Protein AF-A0A523NSG8-F1 (afdb_monomer_lite)

Structure (mmCIF, N/CA/C/O backbone):
data_AF-A0A523NSG8-F1
#
_entry.id   AF-A0A523NSG8-F1
#
loop_
_atom_site.group_PDB
_atom_site.id
_atom_site.type_symbol
_atom_site.label_atom_id
_atom_site.label_alt_id
_atom_site.label_comp_id
_atom_site.label_asym_id
_atom_site.label_entity_id
_atom_site.label_seq_id
_atom_site.pdbx_PDB_ins_code
_atom_site.Cartn_x
_atom_site.Cartn_y
_atom_site.Cartn_z
_atom_site.occupancy
_atom_site.B_iso_or_equiv
_atom_site.auth_seq_id
_atom_site.auth_comp_id
_atom_site.auth_asym_id
_atom_site.auth_atom_id
_atom_site.pdbx_PDB_model_num
ATOM 1 N N . MET A 1 1 ? 16.606 29.442 -51.523 1.00 53.53 1 MET A N 1
ATOM 2 C CA . MET A 1 1 ? 15.775 29.152 -50.327 1.00 53.53 1 MET A CA 1
ATOM 3 C C . MET A 1 1 ? 15.076 27.777 -50.385 1.00 53.53 1 MET A C 1
ATOM 5 O O . MET A 1 1 ? 13.975 27.641 -49.880 1.00 53.53 1 MET A O 1
ATOM 9 N N . ARG A 1 2 ? 15.683 26.734 -50.980 1.00 54.50 2 ARG A N 1
ATOM 10 C CA . ARG A 1 2 ? 15.064 25.390 -51.111 1.00 54.50 2 ARG A CA 1
ATOM 11 C C . ARG A 1 2 ? 15.822 24.292 -50.346 1.00 54.50 2 ARG A C 1
ATOM 13 O O . ARG A 1 2 ? 15.229 23.298 -49.958 1.00 54.50 2 ARG A O 1
ATOM 20 N N . HIS A 1 3 ? 17.107 24.517 -50.061 1.00 47.53 3 HIS A N 1
ATOM 21 C CA . HIS A 1 3 ? 17.978 23.580 -49.338 1.00 47.53 3 HIS A CA 1
ATOM 22 C C . HIS A 1 3 ? 17.916 23.723 -47.807 1.00 47.53 3 HIS A C 1
ATOM 24 O O . HIS A 1 3 ? 18.230 22.777 -47.092 1.00 47.53 3 HIS A O 1
ATOM 30 N N . LEU A 1 4 ? 17.457 24.875 -47.300 1.00 48.91 4 LEU A N 1
ATOM 31 C CA . LEU A 1 4 ? 17.388 25.156 -45.860 1.00 48.91 4 LEU A CA 1
ATOM 32 C C . LEU A 1 4 ? 16.287 24.340 -45.151 1.00 48.91 4 LEU A C 1
ATOM 34 O O . LEU A 1 4 ? 16.472 23.924 -44.016 1.00 48.91 4 LEU A O 1
ATOM 38 N N . ASN A 1 5 ? 15.189 24.038 -45.856 1.00 53.97 5 ASN A N 1
ATOM 39 C CA . ASN A 1 5 ? 14.047 23.281 -45.322 1.00 53.97 5 ASN A CA 1
ATOM 40 C C . ASN A 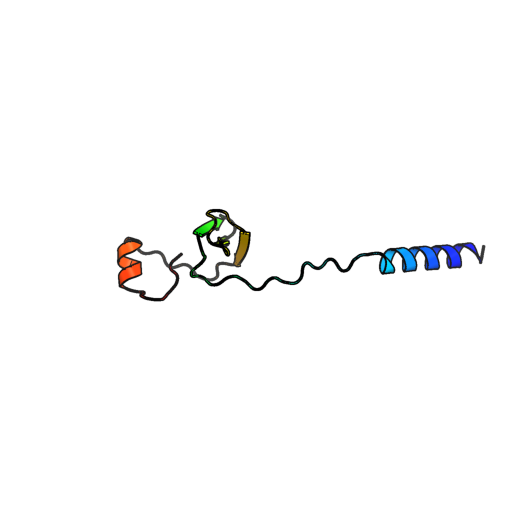1 5 ? 14.292 21.761 -45.282 1.00 53.97 5 ASN A C 1
ATOM 42 O O . ASN A 1 5 ? 13.649 21.036 -44.527 1.00 53.97 5 ASN A O 1
ATOM 46 N N . PHE A 1 6 ? 15.213 21.268 -46.116 1.00 56.75 6 PHE A N 1
ATOM 47 C CA . PHE A 1 6 ? 15.565 19.849 -46.171 1.00 56.75 6 PHE A CA 1
ATOM 48 C C . PHE A 1 6 ? 16.514 19.476 -45.027 1.00 56.75 6 PHE A C 1
ATOM 50 O O . PHE A 1 6 ? 16.312 18.471 -44.353 1.00 56.75 6 PHE A O 1
ATOM 57 N N . LEU A 1 7 ? 17.497 20.341 -44.750 1.00 53.03 7 LEU A N 1
ATOM 58 C CA . LEU A 1 7 ? 18.425 20.165 -43.634 1.00 53.03 7 LEU A CA 1
ATOM 59 C C . LEU A 1 7 ? 17.706 20.236 -42.283 1.00 53.03 7 LEU A C 1
ATOM 61 O O . LEU A 1 7 ? 17.941 19.377 -41.446 1.00 53.03 7 LEU A O 1
ATOM 65 N N . SER A 1 8 ? 16.772 21.174 -42.092 1.00 57.94 8 SER A N 1
ATOM 66 C CA . SER A 1 8 ? 16.001 21.276 -40.844 1.00 57.94 8 SER A CA 1
ATOM 67 C C . SER A 1 8 ? 15.104 20.061 -40.583 1.00 57.94 8 SER A C 1
ATOM 69 O O . SER A 1 8 ? 14.941 19.654 -39.433 1.00 57.94 8 SER A O 1
ATOM 71 N N . SER A 1 9 ? 14.580 19.441 -41.643 1.00 56.62 9 SER A N 1
ATOM 72 C CA . SER A 1 9 ? 13.768 18.224 -41.548 1.00 56.62 9 SER A CA 1
ATOM 73 C C . SER A 1 9 ? 14.612 17.001 -41.161 1.00 56.62 9 SER A C 1
ATOM 75 O O . SER A 1 9 ? 14.177 16.183 -40.356 1.00 56.62 9 SER A O 1
ATOM 77 N N . ILE A 1 10 ? 15.849 16.903 -41.664 1.00 59.12 10 ILE A N 1
ATOM 78 C CA . ILE A 1 10 ? 16.803 15.850 -41.278 1.00 59.12 10 ILE A CA 1
ATOM 79 C C . ILE A 1 10 ? 17.224 16.008 -39.812 1.00 59.12 10 ILE A C 1
ATOM 81 O O . ILE A 1 10 ? 17.253 15.022 -39.077 1.00 59.12 10 ILE A O 1
ATOM 85 N N . THR A 1 11 ? 17.488 17.236 -39.354 1.00 58.97 11 THR A N 1
ATOM 86 C CA . THR A 1 11 ? 17.878 17.479 -37.958 1.00 58.97 11 THR A CA 1
ATOM 87 C C . THR A 1 11 ? 16.758 17.117 -36.978 1.00 58.97 11 THR A C 1
ATOM 89 O O . THR A 1 11 ? 17.034 16.529 -35.937 1.00 58.97 11 THR A O 1
ATOM 92 N N . LEU A 1 12 ? 15.493 17.399 -37.316 1.00 54.47 12 LEU A N 1
ATOM 93 C CA . LEU A 1 12 ? 14.349 17.046 -36.467 1.00 54.47 12 LEU A CA 1
ATOM 94 C C . LEU A 1 12 ? 14.148 15.522 -36.363 1.00 54.47 12 LEU A C 1
ATOM 96 O O . LEU A 1 12 ? 13.872 15.011 -35.280 1.00 54.47 12 LEU A O 1
ATOM 100 N N . ILE A 1 13 ? 14.347 14.785 -37.463 1.00 59.66 13 ILE A N 1
ATOM 101 C CA . ILE A 1 13 ? 14.236 13.315 -37.491 1.00 59.66 13 ILE A CA 1
ATOM 102 C C . ILE A 1 13 ? 15.373 12.654 -36.695 1.00 59.66 13 ILE A C 1
ATOM 104 O O . ILE A 1 13 ? 15.121 11.702 -35.957 1.00 59.66 13 ILE A O 1
ATOM 108 N N . LEU A 1 14 ? 16.604 13.176 -36.772 1.00 54.22 14 LEU A N 1
ATOM 109 C CA . LEU A 1 14 ? 17.716 12.659 -35.963 1.00 54.22 14 LEU A CA 1
ATOM 110 C C . LEU A 1 14 ? 17.530 12.913 -34.457 1.00 54.22 14 LEU A C 1
ATOM 112 O O . LEU A 1 14 ? 17.945 12.075 -33.660 1.00 54.22 14 LEU A O 1
ATOM 116 N N . MET A 1 15 ? 16.886 14.015 -34.052 1.00 57.09 15 MET A N 1
ATOM 117 C CA . MET A 1 15 ? 16.586 14.269 -32.634 1.00 57.09 15 MET A CA 1
ATOM 118 C C . MET A 1 15 ? 15.501 13.332 -32.075 1.00 57.09 15 MET A C 1
ATOM 120 O O . MET A 1 15 ? 15.587 12.931 -30.918 1.00 57.09 15 MET A O 1
ATOM 124 N N . LEU A 1 16 ? 14.517 12.935 -32.889 1.00 54.72 16 LEU A N 1
ATOM 125 C CA . LEU A 1 16 ? 13.479 11.967 -32.501 1.00 54.72 16 LEU A CA 1
ATOM 126 C C . LEU A 1 16 ? 13.994 10.519 -32.456 1.00 54.72 16 LEU A C 1
ATOM 128 O O . LEU A 1 16 ? 13.539 9.740 -31.626 1.00 54.72 16 LEU A O 1
ATOM 132 N N . ALA A 1 17 ? 14.956 10.158 -33.311 1.00 56.25 17 ALA A N 1
ATOM 133 C CA . ALA A 1 17 ? 15.558 8.820 -33.333 1.00 56.25 17 ALA A CA 1
ATOM 134 C C . ALA A 1 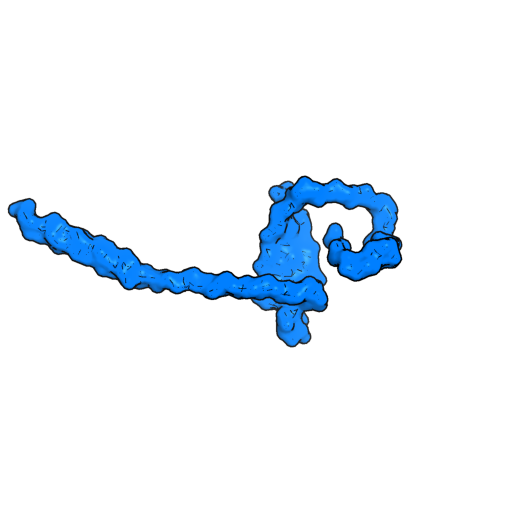17 ? 16.595 8.590 -32.215 1.00 56.25 17 ALA A C 1
ATOM 136 O O . ALA A 1 17 ? 16.931 7.447 -31.912 1.00 56.25 17 AL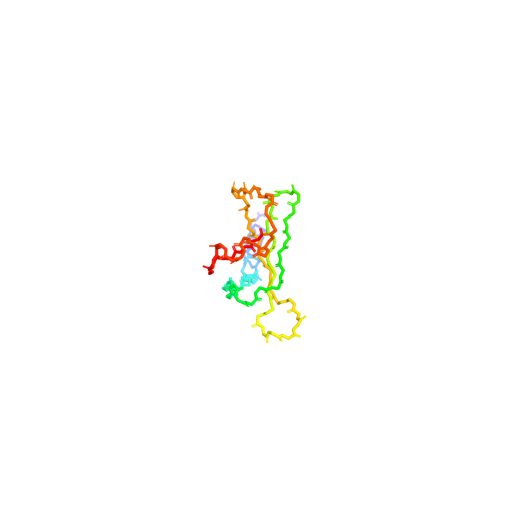A A O 1
ATOM 137 N N . GLY A 1 18 ? 17.115 9.670 -31.622 1.00 51.50 18 GLY A N 1
ATOM 138 C CA . GLY A 1 18 ? 18.087 9.630 -30.529 1.00 51.50 18 GLY A CA 1
ATOM 139 C C . GLY A 1 18 ? 17.473 9.694 -29.132 1.00 51.50 18 GLY A C 1
ATOM 140 O O . GLY A 1 18 ? 18.219 9.610 -28.160 1.00 51.50 18 GLY A O 1
ATOM 141 N N . ALA A 1 19 ? 16.150 9.849 -29.008 1.00 52.28 19 ALA A N 1
ATOM 142 C CA . ALA A 1 19 ? 15.492 9.731 -27.717 1.00 52.28 19 ALA A CA 1
ATOM 143 C C . ALA A 1 19 ? 15.586 8.262 -27.290 1.00 52.28 19 ALA A C 1
ATOM 145 O O . ALA A 1 19 ? 14.975 7.404 -27.937 1.00 52.28 19 ALA A O 1
ATOM 146 N N . PRO A 1 20 ? 16.360 7.926 -26.245 1.00 54.66 20 PRO A N 1
ATOM 147 C CA . PRO A 1 20 ? 16.311 6.577 -25.740 1.00 54.66 20 PRO A CA 1
ATOM 148 C C . PRO A 1 20 ? 14.866 6.339 -25.303 1.00 54.66 20 PRO A C 1
ATOM 150 O O . PRO A 1 20 ? 14.301 7.126 -24.539 1.00 54.66 20 PRO A O 1
ATOM 153 N N . VAL A 1 21 ? 14.258 5.255 -25.784 1.00 56.12 21 VAL A N 1
ATOM 154 C CA . VAL A 1 21 ? 13.070 4.681 -25.148 1.00 56.12 21 VAL A CA 1
ATOM 155 C C . VAL A 1 21 ? 13.541 4.113 -23.805 1.00 56.12 21 VAL A C 1
ATOM 157 O O . VAL A 1 21 ? 13.586 2.912 -23.588 1.00 56.12 21 VAL A O 1
ATOM 160 N N . LEU A 1 22 ? 13.963 4.994 -22.898 1.00 52.50 22 LEU A N 1
ATOM 161 C CA . LEU A 1 22 ? 14.127 4.729 -21.478 1.00 52.50 22 LEU A CA 1
ATOM 162 C C . LEU A 1 22 ? 12.743 4.868 -20.847 1.00 52.50 22 LEU A C 1
ATOM 164 O O . LEU A 1 22 ? 12.523 5.633 -19.915 1.00 52.50 22 LEU A O 1
ATOM 168 N N . GLY A 1 23 ? 11.776 4.121 -21.379 1.00 52.12 23 GLY A N 1
ATOM 169 C CA . GLY A 1 23 ? 10.760 3.606 -20.489 1.00 52.12 23 GLY A CA 1
ATOM 170 C C . GLY A 1 23 ? 11.511 2.612 -19.626 1.00 52.12 23 GLY A C 1
ATOM 171 O O . GLY A 1 23 ? 11.921 1.573 -20.142 1.00 52.12 23 GLY A O 1
ATOM 172 N N . ASN A 1 24 ? 11.763 2.944 -18.355 1.00 58.56 24 ASN A N 1
ATOM 173 C CA . ASN A 1 24 ? 12.106 1.907 -17.388 1.00 58.56 24 ASN A CA 1
ATOM 174 C C . ASN A 1 24 ? 11.127 0.754 -17.639 1.00 58.56 24 ASN A C 1
ATOM 176 O O . ASN A 1 24 ? 9.925 1.036 -17.756 1.00 58.56 24 ASN A O 1
ATOM 180 N N . PRO A 1 25 ? 11.600 -0.494 -17.823 1.00 62.56 25 PRO A N 1
ATOM 181 C CA . PRO A 1 25 ? 10.675 -1.604 -17.967 1.00 62.56 25 PRO A CA 1
ATOM 182 C C . PRO A 1 25 ? 9.706 -1.501 -16.795 1.00 62.56 25 PRO A C 1
ATOM 184 O O . PRO A 1 25 ? 10.155 -1.287 -15.668 1.00 62.56 25 PRO A O 1
ATOM 187 N N . LEU A 1 26 ? 8.400 -1.533 -17.077 1.00 68.38 26 LEU A N 1
ATOM 188 C CA . LEU A 1 26 ? 7.382 -1.492 -16.033 1.00 68.38 26 LEU A CA 1
ATOM 189 C C . LEU A 1 26 ? 7.681 -2.665 -15.102 1.00 68.38 26 LEU A C 1
ATOM 191 O O . LEU A 1 26 ? 7.429 -3.820 -15.444 1.00 68.38 26 LEU A O 1
ATOM 195 N N . GLN A 1 27 ? 8.334 -2.366 -13.983 1.00 75.62 27 GLN A N 1
ATOM 196 C CA . GLN A 1 27 ? 8.704 -3.363 -13.004 1.00 75.62 27 GLN A CA 1
ATOM 197 C C . GLN A 1 27 ? 7.398 -3.868 -12.412 1.00 75.62 27 GLN A C 1
ATOM 199 O O . GLN A 1 27 ? 6.544 -3.076 -12.007 1.00 75.62 27 GLN A O 1
ATOM 204 N N . SER A 1 28 ? 7.215 -5.187 -12.427 1.00 85.81 28 SER A N 1
ATOM 205 C CA . SER A 1 28 ? 6.063 -5.795 -11.778 1.00 85.81 28 SER A CA 1
ATOM 206 C C . SER A 1 28 ? 6.078 -5.422 -10.303 1.00 85.81 28 SER A C 1
ATOM 208 O O . SER A 1 28 ? 7.123 -5.520 -9.657 1.00 85.81 28 SER A O 1
ATOM 210 N N . GLU A 1 29 ? 4.921 -5.028 -9.786 1.00 87.50 29 GLU A N 1
ATOM 211 C CA . GLU A 1 29 ? 4.768 -4.727 -8.371 1.00 87.50 29 GLU A CA 1
ATOM 212 C C . GLU A 1 29 ? 5.185 -5.941 -7.515 1.00 87.50 29 GLU A C 1
ATOM 214 O O . GLU A 1 29 ? 4.792 -7.071 -7.837 1.00 87.50 29 GLU A O 1
ATOM 219 N N . PRO A 1 30 ? 5.994 -5.741 -6.458 1.00 90.25 30 PRO A N 1
ATOM 220 C CA . PRO A 1 30 ? 6.395 -6.822 -5.567 1.00 90.25 30 PRO A CA 1
ATOM 221 C C . PRO A 1 30 ? 5.203 -7.468 -4.836 1.00 90.25 30 PRO A C 1
ATOM 223 O O . PRO A 1 30 ? 4.136 -6.860 -4.705 1.00 90.25 30 PRO A O 1
ATOM 226 N N . PRO A 1 31 ? 5.356 -8.702 -4.323 1.00 89.19 31 PRO A N 1
ATOM 227 C CA . PRO A 1 31 ? 4.329 -9.337 -3.502 1.00 89.19 31 PRO A CA 1
ATOM 228 C C . PRO A 1 31 ? 3.969 -8.489 -2.273 1.00 89.19 31 PRO A C 1
ATOM 230 O O . PRO A 1 31 ? 4.846 -7.947 -1.611 1.00 89.19 31 PRO A O 1
ATOM 233 N N . LEU A 1 32 ? 2.687 -8.450 -1.888 1.00 86.00 32 LEU A N 1
ATOM 234 C CA . LEU A 1 32 ? 2.232 -7.728 -0.683 1.00 86.00 32 LEU A CA 1
ATOM 235 C C . LEU A 1 32 ? 2.935 -8.173 0.608 1.00 86.00 32 LEU A C 1
ATOM 237 O O . LEU A 1 32 ? 3.046 -7.389 1.540 1.00 86.00 32 LEU A O 1
ATOM 241 N N . SER A 1 33 ? 3.453 -9.402 0.663 1.00 86.88 33 SER A N 1
ATOM 242 C CA . SER A 1 33 ? 4.233 -9.889 1.805 1.00 86.88 33 SER A CA 1
ATOM 243 C C . SER A 1 33 ? 5.553 -9.143 2.021 1.00 86.88 33 SER A C 1
ATOM 245 O O . SER A 1 33 ? 6.124 -9.264 3.097 1.00 86.88 33 SER A O 1
ATOM 247 N N . THR A 1 34 ? 6.049 -8.414 1.016 1.00 91.00 34 THR A N 1
ATOM 248 C CA . THR A 1 34 ? 7.267 -7.593 1.106 1.00 91.00 34 THR A CA 1
ATOM 249 C C . THR A 1 34 ? 6.949 -6.113 1.343 1.00 91.00 34 THR A C 1
ATOM 251 O O . THR A 1 34 ? 7.823 -5.258 1.206 1.00 91.00 34 THR A O 1
ATOM 254 N N . GLN A 1 35 ? 5.687 -5.783 1.641 1.00 90.25 35 GLN A N 1
ATOM 255 C CA . GLN A 1 35 ? 5.280 -4.440 2.036 1.00 90.25 35 GLN A C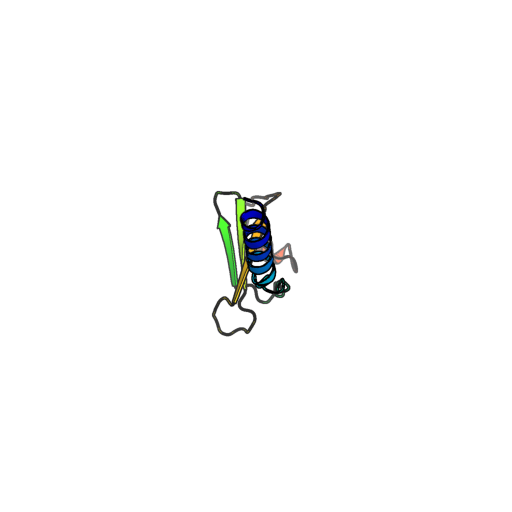A 1
ATOM 256 C C . GLN A 1 35 ? 5.914 -4.074 3.381 1.00 90.25 35 GLN A C 1
ATOM 258 O O . GLN A 1 35 ? 5.916 -4.869 4.319 1.00 90.25 35 GLN A O 1
ATOM 263 N N . VAL A 1 36 ? 6.371 -2.829 3.486 1.00 90.81 36 VAL A N 1
ATOM 264 C CA . VAL A 1 36 ? 6.883 -2.246 4.732 1.00 90.81 36 VAL A CA 1
ATOM 265 C C . VAL A 1 36 ? 5.870 -1.291 5.356 1.00 90.81 36 VAL A C 1
ATOM 267 O O . VAL A 1 36 ? 5.603 -1.363 6.551 1.00 90.81 36 VAL A O 1
ATOM 270 N N . GLU A 1 37 ? 5.298 -0.394 4.553 1.00 89.00 37 GLU A N 1
ATOM 271 C CA . GLU A 1 37 ? 4.457 0.702 5.038 1.00 89.00 37 GLU A CA 1
ATOM 272 C C . GLU A 1 37 ? 3.445 1.129 3.971 1.00 89.00 37 GLU A C 1
ATOM 274 O O . GLU A 1 37 ? 3.599 0.829 2.780 1.00 89.00 37 GLU A O 1
ATOM 279 N N . TRP A 1 38 ? 2.399 1.824 4.409 1.00 88.81 38 TRP A N 1
ATOM 280 C CA . TRP A 1 38 ? 1.500 2.575 3.549 1.00 88.81 38 TRP A CA 1
ATOM 281 C C . TRP A 1 38 ? 1.217 3.958 4.153 1.00 88.81 38 TRP A C 1
ATOM 283 O O . TRP A 1 38 ? 1.201 4.113 5.371 1.00 88.81 38 TRP A O 1
ATOM 293 N N . ASP A 1 39 ? 0.977 4.950 3.298 1.00 89.19 39 ASP A N 1
ATOM 294 C CA . ASP A 1 39 ? 0.587 6.303 3.703 1.00 89.19 39 ASP A CA 1
ATOM 295 C C . ASP A 1 39 ? -0.526 6.830 2.792 1.00 89.19 39 ASP A C 1
ATOM 297 O O . ASP A 1 39 ? -0.428 6.754 1.561 1.00 89.19 39 ASP A O 1
ATOM 301 N N . LEU A 1 40 ? -1.593 7.361 3.392 1.00 87.56 40 LEU A N 1
ATOM 302 C CA . LEU A 1 40 ? -2.695 7.981 2.664 1.00 87.56 40 LEU A CA 1
ATOM 303 C C . LEU A 1 40 ? -2.486 9.493 2.612 1.00 87.56 40 LEU A C 1
ATOM 305 O O . LEU A 1 40 ? -2.736 10.223 3.572 1.00 87.56 40 LEU A O 1
ATOM 309 N N . SER A 1 41 ? -2.095 9.974 1.439 1.00 88.06 41 SER A N 1
ATOM 310 C CA . SER A 1 41 ? -1.915 11.397 1.194 1.00 88.06 41 SER A CA 1
ATOM 311 C C . SER A 1 41 ? -3.261 12.149 1.200 1.00 88.06 41 SER A C 1
ATOM 313 O O . SER A 1 41 ? -4.272 11.614 0.734 1.00 88.06 41 SER A O 1
ATOM 315 N N . PRO A 1 42 ? -3.302 13.433 1.620 1.00 86.88 42 PRO A N 1
ATOM 316 C CA . PRO A 1 42 ? -4.535 14.237 1.656 1.00 86.88 42 PRO A CA 1
ATOM 317 C C . PRO A 1 42 ? -5.255 14.398 0.309 1.00 86.88 42 PRO A C 1
ATOM 319 O O . PRO A 1 42 ? -6.415 14.797 0.265 1.00 86.88 42 PRO A O 1
ATOM 322 N N . ASN A 1 43 ? -4.570 14.114 -0.798 1.00 87.50 43 ASN A N 1
ATOM 323 C CA . ASN A 1 43 ? -5.129 14.124 -2.148 1.00 87.50 43 ASN A CA 1
ATOM 324 C C . ASN A 1 43 ? -5.830 12.804 -2.535 1.00 87.50 43 ASN A C 1
ATOM 326 O O . ASN A 1 43 ? -6.230 12.661 -3.688 1.00 87.50 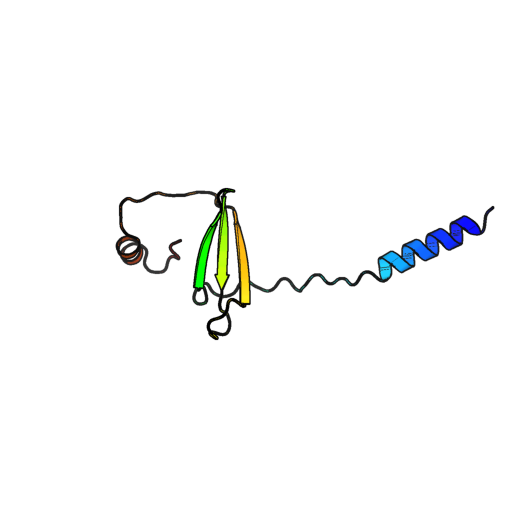43 ASN A O 1
ATOM 330 N N . GLY A 1 44 ? -5.972 11.850 -1.608 1.00 85.31 44 GLY A N 1
ATOM 331 C CA . GLY A 1 44 ? -6.639 10.566 -1.844 1.00 85.31 44 GLY A CA 1
ATOM 332 C C . GLY A 1 44 ? -5.765 9.515 -2.533 1.00 85.31 44 GLY A C 1
ATOM 333 O O . GLY A 1 44 ? -6.290 8.523 -3.043 1.00 85.31 44 GLY A O 1
ATOM 334 N N . LEU A 1 45 ? -4.445 9.722 -2.575 1.00 90.62 45 LEU A N 1
ATOM 335 C CA . LEU A 1 45 ? -3.496 8.729 -3.073 1.00 90.62 45 LEU A CA 1
ATOM 336 C C . LEU A 1 45 ? -2.932 7.901 -1.921 1.00 90.62 45 LEU A C 1
ATOM 338 O O . LEU A 1 45 ? -2.361 8.440 -0.975 1.00 90.62 45 LEU A O 1
ATOM 342 N N . LEU A 1 46 ? -3.067 6.585 -2.037 1.00 89.75 46 LEU A N 1
ATOM 343 C CA . LEU A 1 46 ? -2.427 5.615 -1.164 1.00 89.75 46 LEU A CA 1
ATOM 344 C C . LEU A 1 46 ? -1.048 5.279 -1.731 1.00 89.75 46 LEU A C 1
ATOM 346 O O . LEU A 1 46 ? -0.947 4.712 -2.821 1.00 89.75 46 LEU A O 1
ATOM 350 N N . THR A 1 47 ? -0.001 5.616 -0.989 1.00 91.75 47 THR A N 1
ATOM 351 C CA . THR A 1 47 ? 1.368 5.189 -1.282 1.00 91.75 47 THR A CA 1
ATOM 352 C C . THR A 1 47 ? 1.643 3.883 -0.553 1.00 91.75 47 THR A C 1
ATOM 354 O O . THR A 1 47 ? 1.354 3.785 0.636 1.00 91.75 47 THR A O 1
ATOM 357 N N . VAL A 1 48 ? 2.202 2.891 -1.247 1.00 91.62 48 VAL A N 1
ATOM 358 C CA . VAL A 1 48 ? 2.643 1.622 -0.646 1.00 91.62 48 VAL A CA 1
ATOM 359 C C . VAL A 1 48 ? 4.117 1.397 -0.967 1.00 91.62 48 VAL A C 1
ATOM 361 O O . VAL A 1 48 ? 4.537 1.561 -2.117 1.00 91.62 48 VAL A O 1
ATOM 364 N N . SER A 1 49 ? 4.882 1.031 0.058 1.00 93.62 49 SER A N 1
ATOM 365 C CA . SER A 1 49 ? 6.338 0.878 0.020 1.00 93.62 49 SER A CA 1
ATOM 366 C C . SER A 1 49 ? 6.734 -0.581 0.237 1.00 93.62 49 SER A C 1
ATOM 368 O O . SER A 1 49 ? 6.183 -1.236 1.124 1.00 93.62 49 SER A O 1
ATOM 370 N N . TYR A 1 50 ? 7.710 -1.079 -0.526 1.00 93.88 50 TYR A N 1
ATOM 371 C CA . TYR A 1 50 ? 8.157 -2.476 -0.486 1.00 93.88 50 TYR A CA 1
ATOM 372 C C . TYR A 1 50 ? 9.675 -2.589 -0.318 1.00 93.88 50 TYR A C 1
ATOM 374 O O . TYR A 1 50 ? 10.428 -1.907 -1.016 1.00 93.88 50 TYR A O 1
ATOM 382 N N . ASP A 1 51 ? 10.102 -3.498 0.556 1.00 94.44 51 ASP A N 1
ATOM 383 C CA . ASP A 1 51 ? 11.483 -3.972 0.710 1.00 94.44 51 ASP A CA 1
ATOM 384 C C . ASP A 1 51 ? 11.559 -5.356 0.063 1.00 94.44 51 ASP A C 1
ATOM 386 O O . ASP A 1 51 ? 11.174 -6.369 0.646 1.00 94.44 51 ASP A O 1
ATOM 390 N N . SER A 1 52 ? 11.926 -5.376 -1.215 1.00 90.38 52 SER A N 1
ATOM 391 C CA . SER A 1 52 ? 11.766 -6.554 -2.066 1.00 90.38 52 SER A CA 1
ATOM 392 C C . SER A 1 52 ? 12.841 -7.612 -1.823 1.00 90.38 52 SER A C 1
ATOM 394 O O . SER A 1 52 ? 12.593 -8.803 -2.035 1.00 90.38 52 SER A O 1
ATOM 396 N N . ASP A 1 53 ? 14.018 -7.196 -1.355 1.00 92.12 53 ASP A N 1
ATOM 397 C CA . ASP A 1 53 ? 15.152 -8.069 -1.057 1.00 92.12 53 ASP A CA 1
ATOM 398 C C . ASP A 1 53 ? 15.365 -8.311 0.453 1.00 92.12 53 ASP A C 1
ATOM 400 O O . ASP A 1 53 ? 16.244 -9.090 0.827 1.00 92.12 53 ASP A O 1
ATOM 404 N N . HIS A 1 54 ? 14.497 -7.749 1.301 1.00 89.69 54 HIS A N 1
ATOM 405 C CA . HIS A 1 54 ? 14.494 -7.877 2.761 1.00 89.69 54 HIS A CA 1
ATOM 406 C C . HIS A 1 54 ? 15.770 -7.319 3.417 1.00 89.69 54 HIS A C 1
ATOM 408 O O . HIS A 1 54 ? 16.241 -7.845 4.432 1.00 89.69 54 HIS A O 1
ATOM 414 N N . ASN A 1 55 ? 16.362 -6.271 2.835 1.00 94.62 55 ASN A N 1
ATOM 415 C CA . ASN A 1 55 ? 17.588 -5.647 3.338 1.00 94.62 55 ASN A CA 1
ATOM 416 C C . ASN A 1 55 ? 17.335 -4.520 4.367 1.00 94.62 55 ASN A C 1
ATOM 418 O O . ASN A 1 55 ? 18.289 -3.920 4.878 1.00 94.62 55 ASN A O 1
ATOM 422 N N . GLY A 1 56 ? 16.070 -4.237 4.684 1.00 92.12 56 GLY A N 1
ATOM 423 C CA . GLY A 1 56 ? 15.626 -3.166 5.572 1.00 92.12 56 GLY A CA 1
ATOM 424 C C . GLY A 1 56 ? 15.478 -1.804 4.889 1.00 92.12 56 GLY A C 1
ATOM 425 O O . GLY A 1 56 ? 15.334 -0.796 5.586 1.00 92.12 56 GLY A O 1
ATOM 426 N N . LYS A 1 57 ? 15.549 -1.734 3.555 1.00 94.00 57 LYS A N 1
ATOM 427 C CA . LYS A 1 57 ? 15.378 -0.509 2.762 1.00 94.00 57 LYS A CA 1
ATOM 428 C C . LYS A 1 57 ? 14.253 -0.687 1.757 1.00 94.00 57 LYS A C 1
ATOM 430 O O . LYS A 1 57 ? 13.969 -1.777 1.291 1.00 94.00 57 LYS A O 1
ATOM 435 N N . ILE A 1 58 ? 13.621 0.425 1.404 1.00 93.19 58 ILE A N 1
ATOM 436 C CA . ILE A 1 58 ? 12.542 0.423 0.422 1.00 93.19 58 ILE A CA 1
ATOM 437 C C . ILE A 1 58 ? 13.146 0.464 -0.984 1.00 93.19 58 ILE A C 1
ATOM 439 O O . ILE A 1 58 ? 13.852 1.416 -1.326 1.00 93.19 58 ILE A O 1
ATOM 443 N N . ASP A 1 59 ? 12.808 -0.531 -1.798 1.00 92.00 59 ASP A N 1
ATOM 444 C CA . ASP A 1 59 ? 13.254 -0.657 -3.190 1.00 92.00 59 ASP A CA 1
ATOM 445 C C . ASP A 1 59 ? 12.199 -0.175 -4.189 1.00 92.00 59 ASP A C 1
ATOM 447 O O . ASP A 1 59 ? 12.521 0.188 -5.321 1.00 92.00 59 ASP A O 1
ATOM 451 N N . PHE A 1 60 ? 10.924 -0.204 -3.793 1.00 91.88 60 PHE A N 1
ATOM 452 C CA . PHE A 1 60 ? 9.807 0.038 -4.695 1.00 91.88 60 PHE A CA 1
ATOM 453 C C . PHE A 1 60 ? 8.686 0.816 -4.010 1.00 91.88 60 PHE A C 1
ATOM 455 O O . PHE A 1 60 ? 8.304 0.524 -2.876 1.00 91.88 60 PHE A O 1
ATOM 462 N N . TYR A 1 61 ? 8.129 1.777 -4.745 1.00 91.44 61 TYR A N 1
ATOM 463 C CA . TYR A 1 61 ? 6.969 2.563 -4.343 1.00 91.44 61 TYR A CA 1
ATOM 464 C C . TYR A 1 61 ? 5.895 2.463 -5.419 1.00 91.44 61 TYR A C 1
ATOM 466 O O . TYR A 1 61 ? 6.191 2.543 -6.612 1.00 91.44 61 TYR A O 1
ATOM 474 N N . THR A 1 62 ? 4.641 2.362 -4.996 1.00 90.75 62 THR A N 1
ATOM 475 C CA . THR A 1 62 ? 3.479 2.456 -5.884 1.00 90.75 62 THR A CA 1
ATOM 476 C C . THR A 1 62 ? 2.452 3.424 -5.324 1.00 90.75 62 THR A C 1
ATOM 478 O O . THR A 1 62 ? 2.381 3.636 -4.112 1.00 90.75 62 THR A O 1
ATOM 481 N N . GLN A 1 63 ? 1.647 4.000 -6.213 1.00 90.75 63 GLN A N 1
ATOM 482 C CA . GLN A 1 63 ? 0.537 4.873 -5.856 1.00 90.75 63 GLN A CA 1
ATOM 483 C C . GLN A 1 63 ? -0.769 4.293 -6.375 1.00 90.75 63 GLN A C 1
ATOM 485 O O . GLN A 1 63 ? -0.878 3.882 -7.531 1.00 90.75 63 GLN A O 1
ATOM 490 N N . ARG A 1 64 ? -1.778 4.291 -5.510 1.00 87.62 64 ARG A N 1
ATOM 491 C CA . ARG A 1 64 ? -3.120 3.796 -5.797 1.00 87.62 64 ARG A CA 1
ATOM 492 C C . ARG A 1 64 ? -4.119 4.911 -5.526 1.00 87.62 64 ARG A C 1
ATOM 494 O O . ARG A 1 64 ? -4.028 5.596 -4.510 1.00 87.62 64 ARG A O 1
ATOM 501 N N . SER A 1 65 ? -5.083 5.096 -6.420 1.00 87.56 65 SER A N 1
ATOM 502 C CA . SER A 1 65 ? -6.225 5.964 -6.135 1.00 87.56 65 SER A CA 1
ATOM 503 C C . SER A 1 65 ? -7.167 5.249 -5.176 1.00 87.56 65 SER A C 1
ATOM 505 O O . SER A 1 65 ? -7.598 4.128 -5.455 1.00 87.56 65 SER A O 1
ATOM 507 N N . LEU A 1 66 ? -7.486 5.891 -4.056 1.00 83.38 66 LEU A N 1
ATOM 508 C CA . LEU A 1 66 ? -8.481 5.375 -3.129 1.00 83.38 66 LEU A CA 1
ATOM 509 C C . LEU A 1 66 ? -9.881 5.610 -3.713 1.00 83.38 66 LEU A C 1
ATOM 511 O O . LEU A 1 66 ? -10.250 6.748 -3.998 1.00 83.38 66 LEU A O 1
ATOM 515 N N . VAL A 1 67 ? -10.638 4.531 -3.921 1.00 81.50 67 VAL A N 1
ATOM 516 C CA . VAL A 1 67 ? -12.013 4.598 -4.451 1.00 81.50 67 VAL A CA 1
ATOM 517 C C . VAL A 1 67 ? -13.021 4.658 -3.308 1.00 81.50 67 VAL A C 1
ATOM 519 O O . VAL A 1 67 ? -13.857 5.554 -3.278 1.00 81.50 67 VAL A O 1
ATOM 522 N N . ASP A 1 68 ? -12.879 3.756 -2.336 1.00 80.19 68 ASP A N 1
ATOM 523 C CA . ASP A 1 68 ? -13.746 3.651 -1.166 1.00 80.19 68 ASP A CA 1
ATOM 524 C C . ASP A 1 68 ? -12.905 3.592 0.112 1.00 80.19 68 ASP A C 1
ATOM 526 O O . ASP A 1 68 ? -11.807 3.033 0.125 1.00 80.19 68 ASP A O 1
ATOM 530 N N . SER A 1 69 ? -13.439 4.139 1.204 1.00 77.31 69 SER A N 1
ATOM 531 C CA . SER A 1 69 ? -12.855 4.013 2.541 1.00 77.31 69 SER A CA 1
ATOM 532 C C . SER A 1 69 ? -13.942 3.691 3.554 1.00 77.31 69 SER A C 1
ATOM 534 O O . SER A 1 69 ? -15.038 4.251 3.508 1.00 77.31 69 SER A O 1
ATOM 536 N N . TYR A 1 70 ? -13.630 2.785 4.475 1.00 77.75 70 TYR A N 1
ATOM 537 C CA . TYR A 1 70 ? -14.532 2.377 5.543 1.00 77.75 70 TYR A CA 1
ATOM 538 C C . TYR A 1 70 ? -13.857 2.671 6.874 1.00 77.75 70 TYR A C 1
ATOM 540 O O . TYR A 1 70 ? -12.780 2.158 7.161 1.00 77.75 70 TYR A O 1
ATOM 548 N N . MET A 1 71 ? -14.492 3.512 7.685 1.00 78.31 71 MET A N 1
ATOM 549 C CA . MET A 1 71 ? -13.981 3.867 9.005 1.00 78.31 71 MET A CA 1
ATOM 550 C C . MET A 1 71 ? -14.548 2.898 10.038 1.00 78.31 71 MET A C 1
ATOM 552 O O . MET A 1 71 ? -15.758 2.670 10.083 1.00 78.31 71 MET A O 1
ATOM 556 N N . SER A 1 72 ? -13.684 2.353 10.889 1.00 82.00 72 SER A N 1
ATOM 557 C CA . SER A 1 72 ? -14.082 1.515 12.018 1.00 82.00 72 SER A CA 1
ATOM 558 C C . SER A 1 72 ? -13.576 2.118 13.320 1.00 82.00 72 SER A C 1
ATOM 560 O O . SER A 1 72 ? -12.481 2.670 13.375 1.00 82.00 72 SER A O 1
ATOM 562 N N . SER A 1 73 ? -14.362 1.990 14.389 1.00 88.56 73 SER A N 1
ATOM 563 C CA . SER A 1 73 ? -13.910 2.308 15.748 1.00 88.56 73 SER A CA 1
ATOM 564 C C . SER A 1 73 ? -13.058 1.193 16.363 1.00 88.56 73 SER A C 1
ATOM 566 O O . SER A 1 73 ? -12.608 1.318 17.501 1.00 88.56 73 SER A O 1
ATOM 568 N N . GLN A 1 74 ? -12.902 0.066 15.665 1.00 87.62 74 GLN A N 1
ATOM 569 C CA . GLN A 1 74 ? -12.109 -1.070 16.119 1.00 87.62 74 GLN A CA 1
ATOM 570 C C . GLN A 1 74 ? -10.620 -0.835 15.850 1.00 87.62 74 GLN A C 1
ATOM 572 O O . GLN A 1 74 ? -10.245 -0.184 14.879 1.00 87.62 74 GLN A O 1
ATOM 577 N N . SER A 1 75 ? -9.767 -1.393 16.710 1.00 84.94 75 SER A N 1
ATOM 578 C CA . SER A 1 75 ? -8.317 -1.343 16.508 1.00 84.94 75 SER A CA 1
ATOM 579 C C . SER A 1 75 ? -7.891 -2.151 15.276 1.00 84.94 75 SER A C 1
ATOM 581 O O . SER A 1 75 ? -8.550 -3.131 14.920 1.00 84.94 75 SER A O 1
ATOM 583 N N . LEU A 1 76 ? -6.748 -1.801 14.676 1.00 79.00 76 LEU A N 1
ATOM 584 C CA . LEU A 1 76 ? -6.169 -2.560 13.559 1.00 79.00 76 LEU A CA 1
ATOM 585 C C . LEU A 1 76 ? -5.941 -4.037 13.912 1.00 79.00 76 LEU A C 1
ATOM 587 O O . LEU A 1 76 ? -6.208 -4.903 13.087 1.00 79.00 76 LEU A O 1
ATOM 591 N N . ALA A 1 77 ? -5.523 -4.338 15.147 1.00 83.12 77 ALA A N 1
ATOM 592 C CA . ALA A 1 77 ? -5.335 -5.716 15.605 1.00 83.12 77 ALA A CA 1
ATOM 593 C C . ALA A 1 77 ? -6.649 -6.515 15.560 1.00 83.12 77 ALA A C 1
ATOM 595 O O . ALA A 1 77 ? -6.680 -7.633 15.058 1.00 83.12 77 ALA A O 1
ATOM 596 N N . THR A 1 78 ? -7.753 -5.907 16.002 1.00 87.19 78 THR A N 1
ATOM 597 C CA . THR A 1 78 ? -9.087 -6.522 15.931 1.00 87.19 78 THR A CA 1
ATOM 598 C C . THR A 1 78 ? -9.522 -6.750 14.484 1.00 87.19 78 THR A C 1
ATOM 600 O O . THR A 1 78 ? -10.082 -7.793 14.163 1.00 87.19 78 THR A O 1
ATOM 603 N N . ILE A 1 79 ? -9.254 -5.793 13.595 1.00 83.75 79 ILE A N 1
ATOM 604 C CA . ILE A 1 79 ? -9.594 -5.919 12.171 1.00 83.75 79 ILE A CA 1
ATOM 605 C C . ILE A 1 79 ? -8.767 -7.048 11.532 1.00 83.75 79 ILE A C 1
ATOM 607 O O . ILE A 1 79 ? -9.317 -7.834 10.765 1.00 83.75 79 ILE A O 1
ATOM 611 N N . ALA A 1 80 ? -7.486 -7.185 11.892 1.00 81.25 80 ALA A N 1
ATOM 612 C CA . ALA A 1 80 ? -6.597 -8.241 11.399 1.00 81.25 80 ALA A CA 1
ATOM 613 C C . ALA A 1 80 ? -7.054 -9.653 11.779 1.00 81.25 80 ALA A C 1
ATOM 615 O O . ALA A 1 80 ? -6.905 -10.581 10.985 1.00 81.25 80 ALA A O 1
ATOM 616 N N . GLU A 1 81 ? -7.665 -9.813 12.952 1.00 85.88 81 GLU A N 1
ATOM 617 C CA . GLU A 1 81 ? -8.272 -11.083 13.363 1.00 85.88 81 GLU A CA 1
ATOM 618 C C . GLU A 1 81 ? -9.545 -11.416 12.568 1.00 85.88 81 GLU A C 1
ATOM 620 O O . GLU A 1 81 ? -9.836 -12.589 12.337 1.00 85.88 81 GLU A O 1
ATOM 625 N N . ILE A 1 82 ? -10.306 -10.404 12.135 1.00 85.19 82 ILE A N 1
ATOM 626 C CA . ILE A 1 82 ? -11.561 -10.583 11.385 1.00 85.19 82 ILE A CA 1
ATOM 627 C C . ILE A 1 82 ? -11.284 -10.842 9.897 1.00 85.19 82 ILE A C 1
ATOM 629 O O . ILE A 1 82 ? -11.915 -11.707 9.289 1.00 85.19 82 ILE A O 1
ATOM 633 N N . TYR A 1 83 ? -10.337 -10.111 9.307 1.00 80.06 83 TYR A N 1
ATOM 634 C CA . TYR A 1 83 ? -10.025 -10.146 7.876 1.00 80.06 83 TYR A CA 1
ATOM 635 C C . TYR A 1 83 ? -8.723 -10.899 7.593 1.00 80.06 83 TYR A C 1
ATOM 637 O O . TYR A 1 83 ? -7.804 -10.392 6.947 1.00 80.06 83 TYR A O 1
ATOM 645 N N . VAL A 1 84 ? -8.652 -12.146 8.061 1.00 76.69 84 VAL A N 1
ATOM 646 C CA . VAL A 1 84 ? -7.474 -13.000 7.867 1.00 76.69 84 VAL A CA 1
ATOM 647 C C . VAL A 1 84 ? -7.193 -13.192 6.374 1.00 76.69 84 VAL A C 1
ATOM 649 O O . VAL A 1 84 ? -8.036 -13.682 5.624 1.00 76.69 84 VAL A O 1
ATOM 652 N N . GLY A 1 85 ? -5.983 -12.828 5.949 1.00 70.94 85 GLY A N 1
ATOM 653 C CA . GLY A 1 85 ? -5.522 -12.986 4.567 1.00 70.94 85 GLY A CA 1
ATOM 654 C C . GLY A 1 85 ? -5.853 -11.819 3.635 1.00 70.94 85 GLY A C 1
ATOM 655 O O . GLY A 1 85 ? -5.465 -11.868 2.469 1.00 70.94 85 GLY A O 1
ATOM 656 N N . PHE A 1 86 ? -6.512 -10.766 4.127 1.00 70.38 86 PHE A N 1
ATOM 657 C CA . PHE A 1 86 ? -6.680 -9.523 3.379 1.00 70.38 86 PHE A CA 1
ATOM 658 C C . PHE A 1 86 ? -5.663 -8.479 3.849 1.00 70.38 86 PHE A C 1
ATOM 660 O O . PHE A 1 86 ? -5.437 -8.348 5.053 1.00 70.38 86 PHE A O 1
ATOM 667 N N . PRO A 1 87 ? -5.043 -7.726 2.925 1.00 67.88 87 PRO A N 1
ATOM 668 C CA . PRO A 1 87 ? -4.213 -6.599 3.306 1.00 67.88 87 PRO A CA 1
ATOM 669 C C . PRO A 1 87 ? -5.104 -5.522 3.931 1.00 67.88 87 PRO A C 1
ATOM 671 O O . PRO A 1 87 ? -6.089 -5.088 3.331 1.00 67.88 87 PRO A O 1
ATOM 674 N N . ILE A 1 88 ? -4.763 -5.126 5.153 1.00 70.38 88 ILE A N 1
ATOM 675 C CA . ILE A 1 88 ? -5.422 -4.038 5.870 1.00 70.38 88 ILE A CA 1
ATOM 676 C C . ILE A 1 88 ? -4.484 -2.842 5.783 1.00 70.38 88 ILE A C 1
ATOM 678 O O . ILE A 1 88 ? -3.336 -2.929 6.225 1.00 70.38 88 ILE A O 1
ATOM 682 N N . PHE A 1 89 ? -4.984 -1.776 5.165 1.00 68.31 89 PHE A N 1
ATOM 683 C CA . PHE A 1 89 ? -4.346 -0.468 5.127 1.00 68.31 89 PHE A CA 1
ATOM 684 C C . PHE A 1 89 ? -5.055 0.375 6.183 1.00 68.31 89 PHE A C 1
ATOM 686 O O . PHE A 1 89 ? -6.181 0.851 5.915 1.00 68.31 89 PHE A O 1
#

Foldseek 3Di:
DPVVVVVVVVVVVVVVVPPPPPPPPPDPDADPVQWDDWDQDPVQKIKTFGDRVPPPDTPDIDIDHHPDDDDDPDDPVVVCVVDPPDDDD

pLDDT: mean 77.04, std 15.05, range [47.53, 94.62]

Sequence (89 aa):
MRHLNFLSSITLILMLAGAPVLGNPLQSEPPLSTQVEWDLSPNGLLTVSYDSDHNGKIDFYTQRSLVDSYMSSQSLATIAEIYVGFPIF

Secondary structure (DSSP, 8-state):
--SHHHHHHHHHHHHHHTS-------PPPPPGGGEEEEEE-TTSEEEEEE-SSSSSS--EEEEEE-------SS-HHHHHHHSTTSPP-

Radius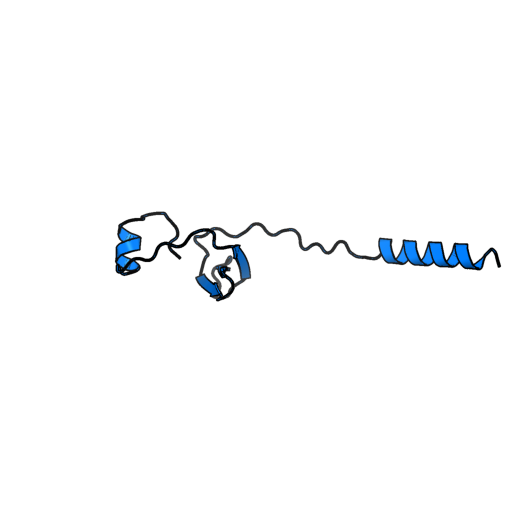 of gyration: 23.58 Å; chains: 1; bounding box: 33×42×68 Å